Protein AF-A0A7H8PRH3-F1 (afdb_monomer_lite)

Secondary structure (DSSP, 8-state):
---------S--SS---------PPEEPPSEE-S-EEE-TT-EEE-SS-EEE-TT-EEEE-TT-EEE-SS-SEEEEEE-TT-EEEEE--SSS-BEEE-SS--S--EEEEEE-----TTS-----EEEES-B-SEEEEE---S-------------

Foldseek 3Di:
DDDDDDPPPPPPDDPVPPCPPPADAAEDDQEAQAEDEADELHEHEYDAAHEYDPLYEYEYAFQYEYEDAPDLEHEYEYEANYWYWYAYAQVGKYAYDYVDPDPQRKYKYWYDDDQDVVGHQPIDMDIDRIHRHTDIGDDCPDDPPPPPPPPDDDD

Sequence (155 aa):
MKINYIPLFVFLCCFSAVIFSQQKASVLPVIISENMILTKNTMYTFENNITIINNAILTIEEGV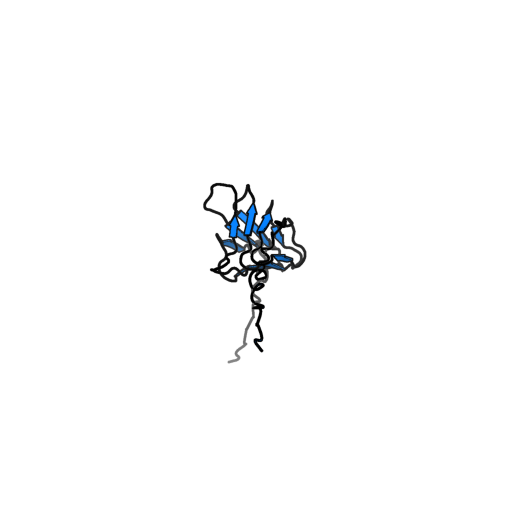TFKNPKKASITFFVEGGSKVVASGSYQNPISVITDKNTDRSTITVTSISGKDMNGSAPFSSYSYNKIENPTILINTNTAPERIASSVSGDF

Structure (mmCIF, N/CA/C/O backbone):
data_AF-A0A7H8PRH3-F1
#
_entry.id   AF-A0A7H8PRH3-F1
#
loop_
_atom_site.group_PDB
_atom_site.id
_atom_site.type_symbol
_atom_site.label_atom_id
_atom_site.label_alt_id
_atom_site.label_comp_id
_atom_site.label_asym_id
_atom_site.label_entity_id
_atom_site.label_seq_id
_atom_site.pdbx_PDB_ins_code
_atom_site.Cartn_x
_atom_site.Cartn_y
_atom_site.Cartn_z
_atom_site.occupancy
_atom_site.B_iso_or_equiv
_atom_site.auth_seq_id
_atom_site.auth_comp_id
_atom_site.auth_asym_id
_atom_site.auth_atom_id
_atom_site.pdbx_PDB_model_num
ATOM 1 N N . MET A 1 1 ? -45.156 -44.867 37.614 1.00 45.34 1 MET A N 1
ATOM 2 C CA . MET A 1 1 ? -43.699 -44.832 37.364 1.00 45.34 1 MET A CA 1
ATOM 3 C C . MET A 1 1 ? -43.404 -43.530 36.620 1.00 45.34 1 MET A C 1
ATOM 5 O O . MET A 1 1 ? -43.862 -43.384 35.496 1.00 45.34 1 MET A O 1
ATOM 9 N N . LYS A 1 2 ? -42.821 -42.522 37.289 1.00 42.38 2 LYS A N 1
ATOM 10 C CA . LYS A 1 2 ? -42.540 -41.193 36.707 1.00 42.38 2 LYS A CA 1
ATOM 11 C C . LYS A 1 2 ? -41.143 -41.211 36.086 1.00 42.38 2 LYS A C 1
ATOM 13 O O . LYS A 1 2 ? -40.181 -41.490 36.793 1.00 42.38 2 LYS A O 1
ATOM 18 N N . ILE A 1 3 ? -41.047 -40.926 34.791 1.00 57.47 3 ILE A N 1
ATOM 19 C CA . ILE A 1 3 ? -39.774 -40.725 34.092 1.00 57.47 3 ILE A CA 1
ATOM 20 C C . ILE A 1 3 ? -39.490 -39.220 34.140 1.00 57.47 3 ILE A C 1
ATOM 22 O O . ILE A 1 3 ? -40.244 -38.431 33.576 1.00 57.47 3 ILE A O 1
ATOM 26 N N . ASN A 1 4 ? -38.449 -38.824 34.873 1.00 57.44 4 ASN A N 1
ATOM 27 C CA . ASN A 1 4 ? -38.018 -37.433 34.991 1.00 57.44 4 ASN A CA 1
ATOM 28 C C . ASN A 1 4 ? -37.017 -37.129 33.872 1.00 57.44 4 ASN A C 1
ATOM 30 O O . ASN A 1 4 ? -35.892 -37.624 33.899 1.00 57.44 4 ASN A O 1
ATOM 34 N N . TYR A 1 5 ? -37.415 -36.308 32.903 1.00 61.03 5 TYR A N 1
ATOM 35 C CA . TYR A 1 5 ? -36.488 -35.734 31.932 1.00 61.03 5 TYR A CA 1
ATOM 36 C C . TYR A 1 5 ? -35.738 -34.575 32.596 1.00 61.03 5 TYR A C 1
ATOM 38 O O . TYR A 1 5 ? -36.310 -33.523 32.873 1.00 61.03 5 TYR A O 1
ATOM 46 N N . ILE A 1 6 ? -34.455 -34.790 32.883 1.00 59.75 6 ILE A N 1
ATOM 47 C CA . ILE A 1 6 ? -33.501 -33.729 33.220 1.00 59.75 6 ILE A CA 1
ATOM 48 C C . ILE A 1 6 ? -33.265 -32.937 31.925 1.00 59.75 6 ILE A C 1
ATOM 50 O O . ILE A 1 6 ? -32.899 -33.552 30.920 1.00 59.75 6 ILE A O 1
ATOM 54 N N . PRO A 1 7 ? -33.484 -31.611 31.883 1.00 51.94 7 PRO A N 1
ATOM 55 C CA . PRO A 1 7 ? -33.309 -30.861 30.653 1.00 51.94 7 PRO A CA 1
ATOM 56 C C . PRO A 1 7 ? -31.812 -30.744 30.358 1.00 51.94 7 PRO A C 1
ATOM 58 O O . PRO A 1 7 ? -31.082 -29.988 30.997 1.00 51.94 7 PRO A O 1
ATOM 61 N N . LEU A 1 8 ? -31.356 -31.492 29.355 1.00 47.12 8 LEU A N 1
ATOM 62 C CA . LEU A 1 8 ? -30.057 -31.337 28.705 1.00 47.12 8 LEU A CA 1
ATOM 63 C C . LEU A 1 8 ? -30.075 -30.058 27.843 1.00 47.12 8 LEU A C 1
ATOM 65 O O . LEU A 1 8 ? -30.004 -30.113 26.621 1.00 47.12 8 LEU A O 1
ATOM 69 N N . PHE A 1 9 ? -30.262 -28.897 28.472 1.00 50.25 9 PHE A N 1
ATOM 70 C CA . PHE A 1 9 ? -30.348 -27.600 27.788 1.00 50.25 9 PHE A CA 1
ATOM 71 C C . PHE A 1 9 ? -29.554 -26.523 28.542 1.00 50.25 9 PHE A C 1
ATOM 73 O O . PHE A 1 9 ? -30.014 -25.405 28.740 1.00 50.25 9 PHE A O 1
ATOM 80 N N . VAL A 1 10 ? -28.354 -26.881 29.016 1.00 56.38 10 VAL A N 1
ATOM 81 C CA . VAL A 1 10 ? -27.465 -25.987 29.790 1.00 56.38 10 VAL A CA 1
ATOM 82 C C . VAL A 1 10 ? -26.138 -25.708 29.063 1.00 56.38 10 VAL A C 1
ATOM 84 O O . VAL A 1 10 ? -25.196 -25.208 29.657 1.00 56.38 10 VAL A O 1
ATOM 87 N N . PHE A 1 11 ? -26.022 -25.957 27.755 1.00 51.28 11 PHE A N 1
ATOM 88 C CA . PHE A 1 11 ? -24.758 -25.675 27.053 1.00 51.28 11 PHE A CA 1
ATOM 89 C C . PHE A 1 11 ? -24.937 -25.104 25.639 1.00 51.28 11 PHE A C 1
ATOM 91 O O . PHE A 1 11 ? -24.358 -25.595 24.678 1.00 51.28 11 PHE A O 1
ATOM 98 N N . LEU A 1 12 ? -25.731 -24.035 25.505 1.00 50.28 12 LEU A N 1
ATOM 99 C CA . LEU A 1 12 ? -25.845 -23.244 24.265 1.00 50.28 12 LEU A CA 1
ATOM 100 C C . LEU A 1 12 ? -25.378 -21.787 24.459 1.00 50.28 12 LEU A C 1
ATOM 102 O O . LEU A 1 12 ? -25.970 -20.866 23.913 1.00 50.28 12 LEU A O 1
ATOM 106 N N . CYS A 1 13 ? -24.325 -21.550 25.249 1.00 49.16 13 CYS A N 1
ATOM 107 C CA . CYS A 1 13 ? -23.837 -20.184 25.494 1.00 49.16 13 CYS A CA 1
ATOM 108 C C . CYS A 1 13 ? -22.411 -19.860 25.032 1.00 49.16 13 CYS A C 1
ATOM 110 O O . CYS A 1 13 ? -22.030 -18.705 25.169 1.00 49.16 13 CYS A O 1
ATOM 112 N N . CYS A 1 14 ? -21.600 -20.774 24.485 1.00 46.34 14 CYS A N 1
ATOM 113 C CA . CYS A 1 14 ? -20.152 -20.487 24.458 1.00 46.34 14 CYS A CA 1
ATOM 114 C C . CYS A 1 14 ? -19.365 -20.755 23.171 1.00 46.34 14 CYS A C 1
ATOM 116 O O . CYS A 1 14 ? -18.145 -20.800 23.263 1.00 46.34 14 CYS A O 1
ATOM 118 N N . PHE A 1 15 ? -19.964 -20.880 21.981 1.00 49.50 15 PHE A N 1
ATOM 119 C CA . PHE A 1 15 ? -19.133 -21.061 20.774 1.00 49.50 15 PHE A CA 1
ATOM 120 C C . PHE A 1 15 ? -19.582 -20.329 19.505 1.00 49.50 15 PHE A C 1
ATOM 122 O O . PHE A 1 15 ? -19.276 -20.764 18.403 1.00 49.50 15 PHE A O 1
ATOM 129 N N . SER A 1 16 ? -20.167 -19.134 19.620 1.00 51.97 16 SER A N 1
ATOM 130 C CA . SER A 1 16 ? -19.805 -18.095 18.645 1.00 51.97 16 SER A CA 1
ATOM 131 C C . SER A 1 16 ? -18.550 -17.404 19.170 1.00 51.97 16 SER A C 1
ATOM 133 O O . SER A 1 16 ? -18.585 -16.245 19.584 1.00 51.97 16 SER A O 1
ATOM 135 N N . ALA A 1 17 ? -17.442 -18.147 19.238 1.00 53.69 17 ALA A N 1
ATOM 136 C CA . ALA A 1 17 ? -16.137 -17.531 19.376 1.00 53.69 17 ALA A CA 1
ATOM 137 C C . ALA A 1 17 ? -15.941 -16.693 18.110 1.00 53.69 17 ALA A C 1
ATOM 139 O O . ALA A 1 17 ? -15.491 -17.183 17.077 1.00 53.69 17 ALA A O 1
ATOM 140 N N . VAL A 1 18 ? -16.355 -15.429 18.177 1.00 56.62 18 VAL A N 1
ATOM 141 C CA . VAL A 1 18 ? -15.855 -14.389 17.295 1.00 56.62 18 VAL A CA 1
ATOM 142 C C . VAL A 1 18 ? -14.372 -14.332 17.620 1.00 56.62 18 VAL A C 1
ATOM 144 O O . VAL A 1 18 ? -13.953 -13.693 18.583 1.00 56.62 18 VAL A O 1
ATOM 147 N N . ILE A 1 19 ? -13.581 -15.109 16.881 1.00 59.41 19 ILE A N 1
ATOM 148 C CA . ILE A 1 19 ? -12.130 -15.018 16.906 1.00 59.41 19 ILE A CA 1
ATOM 149 C C . ILE A 1 19 ? -11.830 -13.665 16.273 1.00 59.41 19 ILE A C 1
ATOM 151 O O . ILE A 1 19 ? -11.679 -13.537 15.061 1.00 59.41 19 ILE A O 1
ATOM 155 N N . PHE A 1 20 ? -11.827 -12.622 17.097 1.00 57.28 20 PHE A N 1
ATOM 156 C CA . PHE A 1 20 ? -11.259 -11.348 16.715 1.00 57.28 20 PHE A CA 1
ATOM 157 C C . PHE A 1 20 ? -9.752 -11.584 16.653 1.00 57.28 20 PHE A C 1
ATOM 159 O O . PHE A 1 20 ? -9.074 -11.655 17.681 1.00 57.28 20 PHE A O 1
ATOM 166 N N . SER A 1 21 ? -9.230 -11.837 15.453 1.00 53.50 21 SER A N 1
ATOM 167 C CA . SER A 1 21 ? -7.792 -11.942 15.246 1.00 53.50 21 SER A CA 1
ATOM 168 C C . SER A 1 21 ? -7.166 -10.606 15.635 1.00 53.50 21 SER A C 1
ATOM 170 O O . SER A 1 21 ? -7.327 -9.614 14.930 1.00 53.50 21 SER A O 1
ATOM 172 N N . GLN A 1 22 ? -6.460 -10.574 16.768 1.00 49.34 22 GLN A N 1
ATOM 173 C CA . GLN A 1 22 ? -5.568 -9.473 17.122 1.00 49.34 22 GLN A CA 1
ATOM 174 C C . GLN A 1 22 ? -4.492 -9.394 16.045 1.00 49.34 22 GLN A C 1
ATOM 176 O O . GLN A 1 22 ? -3.536 -10.172 16.018 1.00 49.34 22 GLN A O 1
ATOM 181 N N . GLN A 1 23 ? -4.699 -8.495 15.098 1.00 52.97 23 GLN A N 1
ATOM 182 C CA . GLN A 1 23 ? -3.850 -8.387 13.939 1.00 52.97 23 GLN A CA 1
ATOM 183 C C . GLN A 1 23 ? -2.592 -7.613 14.309 1.00 52.97 23 GLN A C 1
ATOM 185 O O . GLN A 1 23 ? -2.605 -6.404 14.538 1.00 52.97 23 GLN A O 1
ATOM 190 N N . LYS A 1 24 ? -1.483 -8.343 14.397 1.00 47.59 24 LYS A N 1
ATOM 191 C CA . LYS A 1 24 ? -0.151 -7.764 14.518 1.00 47.59 24 LYS A CA 1
ATOM 192 C C . LYS A 1 24 ? 0.091 -6.879 13.292 1.00 47.59 24 LYS A C 1
ATOM 194 O O . LYS A 1 24 ? 0.094 -7.385 12.174 1.00 47.59 24 LYS A O 1
ATOM 199 N N . ALA A 1 25 ? 0.285 -5.579 13.508 1.00 62.25 25 ALA A N 1
ATOM 200 C CA . ALA A 1 25 ? 0.596 -4.644 12.434 1.00 62.25 25 ALA A CA 1
ATOM 201 C C . ALA A 1 25 ? 1.877 -5.099 11.716 1.00 62.25 25 ALA A C 1
ATOM 203 O O . ALA A 1 25 ? 2.943 -5.193 12.331 1.00 62.25 25 ALA A O 1
ATOM 204 N N . SER A 1 26 ? 1.753 -5.432 10.432 1.00 88.12 26 SER A N 1
ATOM 205 C CA . SER A 1 26 ? 2.879 -5.867 9.604 1.00 88.12 26 SER A CA 1
ATOM 206 C C . SER A 1 26 ? 3.565 -4.643 9.001 1.00 88.12 26 SER A C 1
ATOM 208 O O . SER A 1 26 ? 2.894 -3.746 8.488 1.00 88.12 26 SER A O 1
ATOM 210 N N . VAL A 1 27 ? 4.892 -4.571 9.095 1.00 93.38 27 VAL A N 1
ATOM 211 C CA . VAL A 1 27 ? 5.671 -3.460 8.530 1.00 93.38 27 VAL A CA 1
ATOM 212 C C . VAL A 1 27 ? 5.904 -3.722 7.045 1.00 93.38 27 VAL A C 1
ATOM 214 O O . VAL A 1 27 ? 6.381 -4.794 6.674 1.00 93.38 27 VAL A O 1
ATOM 217 N N . LEU A 1 28 ? 5.564 -2.753 6.195 1.00 95.25 28 LEU A N 1
ATOM 218 C CA . LEU A 1 28 ? 5.766 -2.848 4.752 1.00 95.25 28 LEU A CA 1
ATOM 219 C C . LEU A 1 28 ? 7.234 -2.625 4.383 1.00 95.25 28 LEU A C 1
ATOM 221 O O . LEU A 1 28 ? 7.864 -1.704 4.913 1.00 95.25 28 LEU A O 1
ATOM 225 N N . PRO A 1 29 ? 7.774 -3.419 3.443 1.00 94.19 29 PRO A N 1
ATOM 226 C CA . PRO A 1 29 ? 9.106 -3.185 2.916 1.00 94.19 29 PRO A CA 1
ATOM 227 C C . PRO A 1 29 ? 9.129 -1.921 2.048 1.00 94.19 29 PRO A C 1
ATOM 229 O O . PRO A 1 29 ? 8.132 -1.535 1.439 1.00 94.19 29 PRO A O 1
ATOM 232 N N . VAL A 1 30 ? 10.305 -1.301 1.947 1.00 95.38 30 VAL A N 1
ATOM 233 C CA . VAL A 1 30 ? 10.532 -0.144 1.062 1.00 95.38 30 VAL A CA 1
ATOM 234 C C . VAL A 1 30 ? 10.506 -0.555 -0.415 1.00 95.38 30 VAL A C 1
ATOM 236 O O . VAL A 1 30 ? 10.117 0.237 -1.269 1.00 95.38 30 VAL A O 1
ATOM 239 N N . ILE A 1 31 ? 10.901 -1.794 -0.724 1.00 94.88 31 ILE A N 1
ATOM 240 C CA . ILE A 1 31 ? 10.949 -2.340 -2.084 1.00 94.88 31 ILE A CA 1
ATOM 241 C C . ILE A 1 31 ? 10.149 -3.642 -2.130 1.00 94.88 31 ILE A C 1
ATOM 243 O O . ILE A 1 31 ? 10.344 -4.520 -1.291 1.00 94.88 31 ILE A O 1
ATOM 247 N N . ILE A 1 32 ? 9.282 -3.767 -3.132 1.00 95.81 32 ILE A N 1
ATOM 248 C CA . ILE A 1 32 ? 8.527 -4.978 -3.458 1.00 95.81 32 ILE A CA 1
ATOM 249 C C . ILE A 1 32 ? 9.008 -5.453 -4.831 1.00 95.81 32 ILE A C 1
ATOM 251 O O . ILE A 1 32 ? 8.690 -4.848 -5.854 1.00 95.81 32 ILE A O 1
ATOM 255 N N . SER A 1 33 ? 9.819 -6.510 -4.841 1.00 94.75 33 SER A N 1
ATOM 256 C CA . SER A 1 33 ? 10.398 -7.105 -6.055 1.0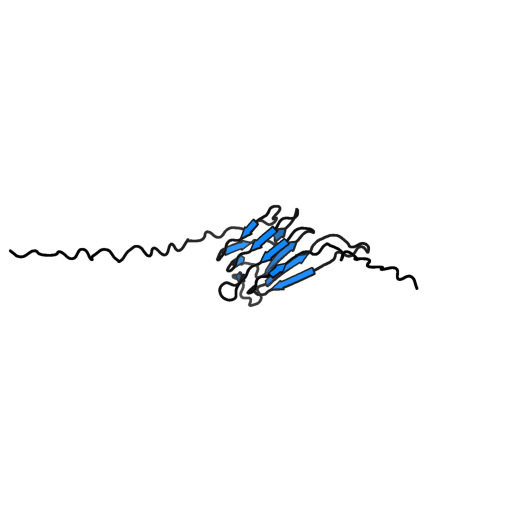0 94.75 33 SER A CA 1
ATOM 257 C C . SER A 1 33 ? 9.704 -8.390 -6.503 1.00 94.75 33 SER A C 1
ATOM 259 O O . SER A 1 33 ? 10.064 -8.949 -7.533 1.00 94.75 33 SER A O 1
ATOM 261 N N . GLU A 1 34 ? 8.736 -8.866 -5.724 1.00 95.94 34 GLU A N 1
ATOM 262 C CA . GLU A 1 34 ? 7.950 -10.070 -5.983 1.00 95.94 34 GLU A CA 1
ATOM 263 C C . GLU A 1 34 ? 6.476 -9.793 -5.686 1.00 95.94 34 GLU A C 1
ATOM 265 O O . GLU A 1 34 ? 6.140 -8.837 -4.982 1.00 95.94 34 GLU A O 1
ATOM 270 N N . ASN A 1 35 ? 5.587 -10.626 -6.226 1.00 96.38 35 ASN A N 1
ATOM 271 C CA . ASN A 1 35 ? 4.152 -10.477 -6.008 1.00 96.38 35 ASN A CA 1
ATOM 272 C C . ASN A 1 35 ? 3.823 -10.508 -4.512 1.00 96.38 35 ASN A C 1
ATOM 274 O O . ASN A 1 35 ? 4.234 -11.414 -3.788 1.00 96.38 35 ASN A O 1
ATOM 278 N N . MET A 1 36 ? 3.037 -9.532 -4.066 1.00 96.19 36 MET A N 1
ATOM 279 C CA . MET A 1 36 ? 2.667 -9.379 -2.665 1.00 96.19 36 MET A CA 1
ATOM 280 C C . MET A 1 36 ? 1.178 -9.076 -2.552 1.00 96.19 36 MET A C 1
ATOM 282 O O . MET A 1 36 ? 0.631 -8.284 -3.320 1.00 96.19 36 MET A O 1
ATOM 286 N N . ILE A 1 37 ? 0.530 -9.694 -1.567 1.00 96.38 37 ILE A N 1
ATOM 287 C CA . ILE A 1 37 ? -0.878 -9.462 -1.247 1.00 96.38 37 ILE A CA 1
ATOM 288 C C . ILE A 1 37 ? -0.953 -8.815 0.135 1.00 96.38 37 ILE A C 1
ATOM 290 O O . ILE A 1 37 ? -0.440 -9.361 1.114 1.00 96.38 37 ILE A O 1
ATOM 294 N N . LEU A 1 38 ? -1.593 -7.649 0.204 1.00 95.62 38 LEU A N 1
ATOM 295 C CA . LEU A 1 38 ? -2.003 -7.018 1.450 1.00 95.62 38 LEU A CA 1
ATOM 296 C C . LEU A 1 38 ? -3.416 -7.488 1.765 1.00 95.62 38 LEU A C 1
ATOM 298 O O . LEU A 1 38 ? -4.351 -7.194 1.022 1.00 95.62 38 LEU A O 1
ATOM 302 N N . THR A 1 39 ? -3.539 -8.257 2.840 1.00 95.00 39 THR A N 1
ATOM 303 C CA . THR A 1 39 ? -4.757 -8.992 3.170 1.00 95.00 39 THR A CA 1
ATOM 304 C C . THR A 1 39 ? -5.865 -8.069 3.649 1.00 95.00 39 THR A C 1
ATOM 306 O O . THR A 1 39 ? -5.613 -7.036 4.272 1.00 95.00 39 THR A O 1
ATOM 309 N N . LYS A 1 40 ? -7.113 -8.456 3.401 1.00 93.62 40 LYS A N 1
ATOM 310 C CA . LYS A 1 40 ? -8.290 -7.663 3.747 1.00 93.62 40 LYS A CA 1
ATOM 311 C C . LYS A 1 40 ? -8.322 -7.266 5.219 1.00 93.62 40 LYS A C 1
ATOM 313 O O . LYS A 1 40 ? -7.841 -8.009 6.081 1.00 93.62 40 LYS A O 1
ATOM 318 N N . ASN A 1 41 ? -8.918 -6.110 5.505 1.00 93.38 41 ASN A N 1
ATOM 319 C CA . ASN A 1 41 ? -9.085 -5.575 6.861 1.00 93.38 41 ASN A CA 1
ATOM 320 C C . ASN A 1 41 ? -7.778 -5.605 7.669 1.00 93.38 41 ASN A C 1
ATOM 322 O O . ASN A 1 41 ? -7.787 -5.935 8.856 1.00 93.38 41 ASN A O 1
ATOM 326 N N . THR A 1 42 ? -6.645 -5.355 6.995 1.00 94.12 42 THR A N 1
ATOM 327 C CA . THR A 1 42 ? -5.320 -5.442 7.603 1.00 94.12 42 THR A CA 1
ATOM 328 C C . THR A 1 42 ? -4.645 -4.101 7.784 1.00 94.12 42 THR A C 1
ATOM 330 O O . THR A 1 42 ? -4.510 -3.335 6.831 1.00 94.12 42 THR A O 1
ATOM 333 N N . MET A 1 43 ? -4.191 -3.824 9.009 1.00 95.12 43 MET A N 1
ATOM 334 C CA . MET A 1 43 ? -3.354 -2.665 9.290 1.00 95.12 43 MET A CA 1
ATOM 335 C C . MET A 1 43 ? -1.885 -2.967 8.988 1.00 95.12 43 MET A C 1
ATOM 337 O O . MET A 1 43 ? -1.271 -3.849 9.593 1.00 95.12 43 MET A O 1
ATOM 341 N N . TYR A 1 44 ? -1.313 -2.176 8.087 1.00 95.69 44 TYR A N 1
ATOM 342 C CA . TYR A 1 44 ? 0.091 -2.223 7.712 1.00 95.69 44 TYR A CA 1
ATOM 343 C C . TYR A 1 44 ? 0.788 -0.924 8.096 1.00 95.69 44 TYR A C 1
ATOM 345 O O . TYR A 1 44 ? 0.311 0.164 7.776 1.00 95.69 44 TYR A O 1
ATOM 353 N N . THR A 1 45 ? 1.939 -1.023 8.752 1.00 95.50 45 THR A N 1
ATOM 354 C CA . THR A 1 45 ? 2.759 0.147 9.079 1.00 95.50 45 THR A CA 1
ATOM 355 C C . THR A 1 45 ? 3.751 0.399 7.952 1.00 95.50 45 THR A C 1
ATOM 357 O O . THR A 1 45 ? 4.352 -0.541 7.443 1.00 95.50 45 THR A O 1
ATOM 360 N N . PHE A 1 46 ? 3.967 1.654 7.574 1.00 94.88 46 PHE A N 1
ATOM 361 C CA . PHE A 1 46 ? 4.998 2.024 6.601 1.00 94.88 46 PHE A CA 1
ATOM 362 C C . PHE A 1 46 ? 5.854 3.159 7.150 1.00 94.88 46 PHE A C 1
ATOM 364 O O . PHE A 1 46 ? 5.338 4.044 7.828 1.00 94.88 46 PHE A O 1
ATOM 371 N N . GLU A 1 47 ? 7.147 3.168 6.837 1.00 92.62 47 GLU A N 1
ATOM 372 C CA . GLU A 1 47 ? 8.062 4.257 7.219 1.00 92.62 47 GLU A CA 1
ATOM 373 C C . GLU A 1 47 ? 8.372 5.187 6.040 1.00 92.62 47 GLU A C 1
ATOM 375 O O . GLU A 1 47 ? 8.467 6.406 6.204 1.00 92.62 47 GLU A O 1
ATOM 380 N N . ASN A 1 48 ? 8.444 4.624 4.832 1.00 92.00 48 ASN A N 1
ATOM 381 C CA . ASN A 1 48 ? 8.818 5.314 3.602 1.00 92.00 48 ASN A CA 1
ATOM 382 C C . ASN A 1 48 ? 7.781 5.090 2.495 1.00 92.00 48 ASN A C 1
ATOM 384 O O . ASN A 1 48 ? 6.821 4.338 2.645 1.00 92.00 48 ASN A O 1
ATOM 388 N N . ASN A 1 49 ? 7.983 5.775 1.370 1.00 92.88 49 ASN A N 1
ATOM 389 C CA . ASN A 1 49 ? 7.317 5.403 0.126 1.00 92.88 49 ASN A CA 1
ATOM 390 C C . ASN A 1 49 ? 7.791 4.019 -0.324 1.00 92.88 49 ASN A C 1
ATOM 392 O O . ASN A 1 49 ? 8.909 3.617 -0.000 1.00 92.88 49 ASN A O 1
ATOM 396 N N . ILE A 1 50 ? 6.938 3.324 -1.067 1.00 94.75 50 ILE A N 1
ATOM 397 C CA . ILE A 1 50 ? 7.164 1.942 -1.483 1.00 94.75 50 ILE A CA 1
ATOM 398 C C . ILE A 1 50 ? 7.429 1.927 -2.982 1.00 94.75 50 ILE A C 1
ATOM 400 O O . ILE A 1 50 ? 6.686 2.543 -3.743 1.00 94.75 50 ILE A O 1
ATOM 404 N N . THR A 1 51 ?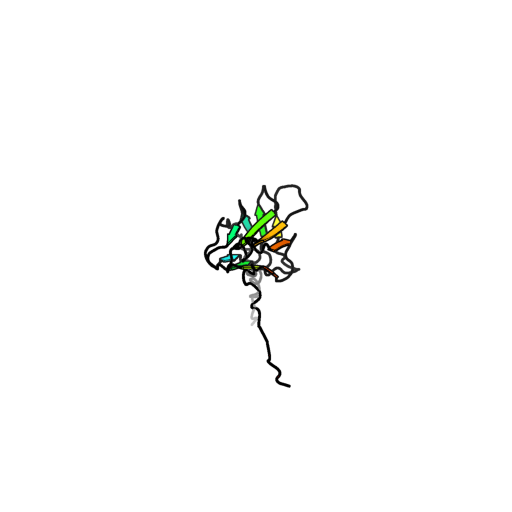 8.462 1.212 -3.407 1.00 92.94 51 THR A N 1
ATOM 405 C CA . THR A 1 51 ? 8.799 1.040 -4.823 1.00 92.94 51 THR A CA 1
ATOM 406 C C . THR A 1 51 ? 8.518 -0.395 -5.252 1.00 92.94 51 THR A C 1
ATOM 408 O O . THR A 1 51 ? 8.934 -1.336 -4.581 1.00 92.94 51 THR A O 1
ATOM 411 N N . ILE A 1 52 ? 7.822 -0.568 -6.373 1.00 92.69 52 ILE A N 1
ATOM 412 C CA . ILE A 1 52 ? 7.413 -1.868 -6.912 1.00 92.69 52 ILE A CA 1
ATOM 413 C C . ILE A 1 52 ? 8.139 -2.087 -8.237 1.00 92.69 52 ILE A C 1
ATOM 415 O O . ILE A 1 52 ? 7.949 -1.323 -9.189 1.00 92.69 52 ILE A O 1
ATOM 419 N N . ILE A 1 53 ? 8.967 -3.126 -8.291 1.00 90.50 53 ILE A N 1
ATOM 420 C CA . ILE A 1 53 ? 9.940 -3.376 -9.367 1.00 90.50 53 ILE A CA 1
ATOM 421 C C . ILE A 1 53 ? 9.816 -4.798 -9.919 1.00 90.50 53 ILE A C 1
ATOM 423 O O . ILE A 1 53 ? 9.055 -5.604 -9.387 1.00 90.50 53 ILE A O 1
ATOM 427 N N . ASN A 1 54 ? 10.590 -5.118 -10.957 1.00 89.44 54 ASN A N 1
ATOM 428 C CA . ASN A 1 54 ? 10.748 -6.484 -11.480 1.00 89.44 54 ASN A CA 1
ATOM 429 C C . ASN A 1 54 ? 9.434 -7.144 -11.943 1.00 89.44 54 ASN A C 1
ATOM 431 O O . ASN A 1 54 ? 9.251 -8.351 -11.793 1.00 89.44 54 ASN A O 1
ATOM 435 N N . ASN A 1 55 ? 8.517 -6.365 -12.523 1.00 89.19 55 ASN A N 1
ATOM 436 C CA . ASN A 1 55 ? 7.183 -6.826 -12.930 1.00 89.19 55 ASN A CA 1
ATOM 437 C C . ASN A 1 55 ? 6.322 -7.363 -11.769 1.00 89.19 55 ASN A C 1
ATOM 439 O O . ASN A 1 55 ? 5.376 -8.120 -12.000 1.00 89.19 55 ASN A O 1
ATOM 443 N N . ALA A 1 56 ? 6.634 -6.985 -10.527 1.00 92.38 56 ALA A N 1
ATOM 444 C CA . ALA A 1 56 ? 5.864 -7.401 -9.367 1.00 92.38 56 ALA A CA 1
ATOM 445 C C . ALA A 1 56 ? 4.455 -6.793 -9.372 1.00 92.38 56 ALA A C 1
ATOM 447 O O . ALA A 1 56 ? 4.221 -5.653 -9.797 1.00 92.38 56 ALA A O 1
ATOM 448 N N . ILE A 1 57 ? 3.510 -7.565 -8.842 1.00 92.50 57 ILE A N 1
ATOM 449 C CA . ILE A 1 57 ? 2.124 -7.157 -8.640 1.00 92.50 57 ILE A CA 1
ATOM 450 C C . ILE A 1 57 ? 1.876 -7.008 -7.141 1.00 92.50 57 ILE A C 1
ATOM 452 O O . ILE A 1 57 ? 1.896 -7.988 -6.393 1.00 92.50 57 ILE A O 1
ATOM 456 N N . LEU A 1 58 ? 1.591 -5.778 -6.715 1.00 95.50 58 LEU A N 1
ATOM 457 C CA . LEU A 1 58 ? 1.054 -5.502 -5.388 1.00 95.50 58 LEU A CA 1
ATOM 458 C C . LEU A 1 58 ? -0.472 -5.540 -5.455 1.00 95.50 58 LEU A C 1
ATOM 460 O O . LEU A 1 58 ? -1.094 -4.672 -6.069 1.00 95.50 58 LEU A O 1
ATOM 464 N N . THR A 1 59 ? -1.077 -6.523 -4.798 1.00 95.00 59 THR A N 1
ATOM 465 C CA . THR A 1 59 ? -2.532 -6.595 -4.625 1.00 95.00 59 THR A CA 1
ATOM 466 C C . THR A 1 59 ? -2.899 -6.081 -3.241 1.00 95.00 59 THR A C 1
ATOM 468 O O . THR A 1 59 ? -2.343 -6.536 -2.246 1.00 95.00 59 THR A O 1
ATOM 471 N N . ILE A 1 60 ? -3.826 -5.133 -3.170 1.00 95.25 60 ILE A N 1
ATOM 472 C CA . ILE A 1 60 ? -4.326 -4.542 -1.930 1.00 95.25 60 ILE A CA 1
ATOM 473 C C . ILE A 1 60 ? -5.806 -4.890 -1.829 1.00 95.25 60 ILE A C 1
ATOM 475 O O . ILE A 1 60 ? -6.618 -4.388 -2.610 1.00 95.25 60 ILE A O 1
ATOM 479 N N . GLU A 1 61 ? -6.150 -5.777 -0.903 1.00 94.25 61 GLU A N 1
ATOM 480 C CA . GLU A 1 61 ? -7.539 -6.159 -0.659 1.00 94.25 61 GLU A CA 1
ATOM 481 C C . GLU A 1 61 ? -8.308 -5.054 0.091 1.00 94.25 61 GLU A C 1
ATOM 483 O O . GLU A 1 61 ? -7.731 -4.100 0.621 1.00 94.25 61 GLU A O 1
ATOM 488 N N . GLU A 1 62 ? -9.636 -5.170 0.125 1.00 93.81 62 GLU A N 1
ATOM 489 C CA . GLU A 1 62 ? -10.511 -4.198 0.786 1.00 93.81 62 GLU A CA 1
ATOM 490 C C . GLU A 1 62 ? -10.198 -4.035 2.285 1.00 93.81 62 GLU A C 1
ATOM 492 O O . GLU A 1 62 ? -9.738 -4.958 2.961 1.00 93.81 62 GLU A O 1
ATOM 497 N N . GLY A 1 63 ? -10.451 -2.847 2.833 1.00 92.88 63 GLY A N 1
ATOM 498 C CA . GLY A 1 63 ? -10.267 -2.558 4.259 1.00 92.88 63 GLY A CA 1
ATOM 499 C C . GLY A 1 63 ? -8.815 -2.506 4.742 1.00 92.88 63 GLY A C 1
ATOM 500 O O . GLY A 1 63 ? -8.572 -2.347 5.941 1.00 92.88 63 GLY A O 1
ATOM 501 N N . VAL A 1 64 ? -7.828 -2.629 3.847 1.00 95.56 64 VAL A N 1
ATOM 502 C CA . VAL A 1 64 ? -6.424 -2.390 4.198 1.00 95.56 64 VAL A CA 1
ATOM 503 C C . VAL A 1 64 ? -6.241 -0.959 4.709 1.00 95.56 64 VAL A C 1
ATOM 505 O O . VAL A 1 64 ? -6.691 0.011 4.099 1.00 95.56 64 VAL A O 1
ATOM 508 N N . THR A 1 65 ? -5.538 -0.826 5.831 1.00 95.25 65 THR A N 1
ATOM 509 C CA . THR A 1 65 ? -5.244 0.462 6.463 1.00 95.25 65 THR A CA 1
ATOM 510 C C . THR A 1 65 ? -3.741 0.669 6.568 1.00 95.25 65 THR A C 1
ATOM 512 O O . THR A 1 65 ? -3.043 -0.100 7.226 1.00 95.25 65 THR A O 1
ATOM 515 N N . PHE A 1 66 ? -3.232 1.739 5.969 1.00 95.56 66 PHE A N 1
ATOM 516 C CA . PHE A 1 66 ? -1.829 2.121 6.078 1.00 95.56 66 PHE A CA 1
ATOM 517 C C . PHE A 1 66 ? -1.629 3.063 7.263 1.00 95.56 66 PHE A C 1
ATOM 519 O O . PHE A 1 66 ? -2.216 4.141 7.305 1.00 95.56 66 PHE A O 1
ATOM 526 N N . LYS A 1 67 ? -0.784 2.690 8.221 1.00 94.56 67 LYS A N 1
ATOM 527 C CA . LYS A 1 67 ? -0.494 3.503 9.404 1.00 94.56 67 LYS A CA 1
ATOM 528 C C . LYS A 1 67 ? 0.914 4.085 9.351 1.00 94.56 67 LYS A C 1
ATOM 530 O O . LYS A 1 67 ? 1.889 3.356 9.179 1.00 94.56 67 LYS A O 1
ATOM 535 N N . ASN A 1 68 ? 1.029 5.390 9.589 1.00 93.56 68 ASN A N 1
ATOM 536 C CA . ASN A 1 68 ? 2.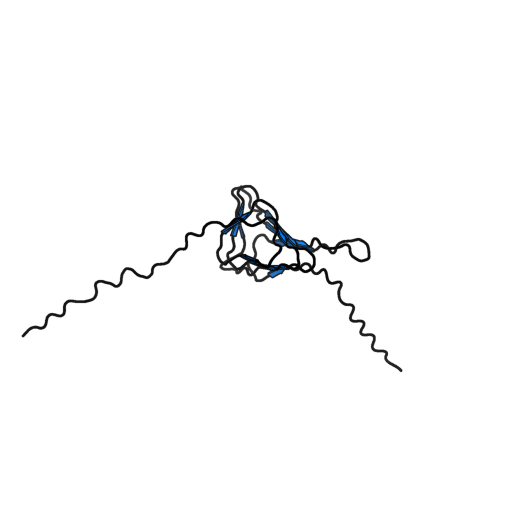309 6.030 9.889 1.00 93.56 68 ASN A CA 1
ATOM 537 C C . ASN A 1 68 ? 2.107 7.207 10.867 1.00 93.56 68 ASN A C 1
ATOM 539 O O . ASN A 1 68 ? 1.363 8.141 10.562 1.00 93.56 68 ASN A O 1
ATOM 543 N N . PRO A 1 69 ? 2.794 7.228 12.025 1.00 90.50 69 PRO A N 1
ATOM 544 C CA . PRO A 1 69 ? 2.591 8.261 13.046 1.00 90.50 69 PRO A CA 1
ATOM 545 C C . PRO A 1 69 ? 3.001 9.670 12.584 1.00 90.50 69 PRO A C 1
ATOM 547 O O . PRO A 1 69 ? 2.506 10.668 13.097 1.00 90.50 69 PRO A O 1
ATOM 550 N N . LYS A 1 70 ? 3.908 9.778 11.606 1.00 90.38 70 LYS A N 1
ATOM 551 C CA . LYS A 1 70 ? 4.518 11.043 11.161 1.00 90.38 70 LYS A CA 1
ATOM 552 C C . LYS A 1 70 ? 4.034 11.506 9.785 1.00 90.38 70 LYS A C 1
ATOM 554 O O . LYS A 1 70 ? 4.238 12.677 9.435 1.00 90.38 70 LYS A O 1
ATOM 559 N N . LYS A 1 71 ? 3.437 10.609 8.995 1.00 89.62 71 LYS A N 1
ATOM 560 C CA . LYS A 1 71 ? 3.102 10.836 7.587 1.00 89.62 71 LYS A CA 1
ATOM 561 C C . LYS A 1 71 ? 1.658 10.439 7.284 1.00 89.62 71 LYS A C 1
ATOM 563 O O . LYS A 1 71 ? 1.275 9.295 7.472 1.00 89.62 71 LYS A O 1
ATOM 568 N N . ALA A 1 72 ? 0.897 11.385 6.743 1.00 90.75 72 ALA A N 1
ATOM 569 C CA . ALA A 1 72 ? -0.481 11.172 6.296 1.00 90.75 72 ALA A CA 1
ATOM 570 C C . ALA A 1 72 ? -0.575 10.591 4.877 1.00 90.75 72 ALA A C 1
ATOM 572 O O . ALA A 1 72 ? -1.655 10.253 4.410 1.00 90.75 72 ALA A O 1
ATOM 573 N N . SER A 1 73 ? 0.550 10.491 4.170 1.00 91.38 73 SER A N 1
ATOM 574 C CA . SER A 1 73 ? 0.568 10.145 2.753 1.00 91.38 73 SER A CA 1
ATOM 575 C C . SER A 1 73 ? 1.504 8.984 2.464 1.00 91.38 73 SER A C 1
ATOM 577 O O . SER A 1 73 ? 2.670 9.007 2.868 1.00 91.38 73 SER A O 1
ATOM 579 N N . ILE A 1 74 ? 1.027 8.005 1.708 1.00 93.62 74 ILE A N 1
ATOM 580 C CA . ILE A 1 74 ? 1.843 6.919 1.164 1.00 93.62 74 ILE A CA 1
ATOM 581 C C . ILE A 1 74 ? 1.918 7.066 -0.353 1.00 93.62 74 ILE A C 1
ATOM 583 O O . ILE A 1 74 ? 0.911 7.325 -1.008 1.00 93.62 74 ILE A O 1
ATOM 587 N N . THR A 1 75 ? 3.117 6.921 -0.913 1.00 93.19 75 THR A N 1
ATOM 588 C CA . THR A 1 75 ? 3.317 6.888 -2.363 1.00 93.19 75 THR A CA 1
ATOM 589 C C . THR A 1 75 ? 3.856 5.526 -2.769 1.00 93.19 75 THR A C 1
ATOM 591 O O . THR A 1 75 ? 4.841 5.062 -2.193 1.00 93.19 75 THR A O 1
ATOM 594 N N . PHE A 1 76 ? 3.225 4.922 -3.771 1.00 92.75 76 PHE A N 1
ATOM 595 C CA . PHE A 1 76 ? 3.702 3.740 -4.472 1.00 92.75 76 PHE A CA 1
ATOM 596 C C . PHE A 1 76 ? 4.343 4.171 -5.789 1.00 92.75 76 PHE A C 1
ATOM 598 O O . PHE A 1 76 ? 3.663 4.692 -6.673 1.00 92.75 76 PHE A O 1
ATOM 605 N N . PHE A 1 77 ? 5.645 3.961 -5.918 1.00 91.38 77 PHE A N 1
ATOM 606 C CA . PHE A 1 77 ? 6.375 4.153 -7.161 1.00 91.38 77 PHE A CA 1
ATOM 607 C C . PHE A 1 77 ? 6.378 2.849 -7.954 1.00 91.38 77 PHE A C 1
ATOM 609 O O . PHE A 1 77 ? 6.827 1.821 -7.452 1.00 91.38 77 PHE A O 1
ATOM 616 N N . VAL A 1 78 ? 5.866 2.878 -9.180 1.00 89.00 78 VAL A N 1
ATOM 617 C CA . VAL A 1 78 ? 5.632 1.676 -9.990 1.00 89.00 78 VAL A CA 1
ATOM 618 C C . VAL A 1 78 ? 6.554 1.685 -11.204 1.00 89.00 78 VAL A C 1
ATOM 620 O O . VAL A 1 78 ? 6.418 2.537 -12.088 1.00 89.00 78 VAL A O 1
ATOM 623 N N . GLU A 1 79 ? 7.506 0.754 -11.253 1.00 86.75 79 GLU A N 1
ATOM 624 C CA . GLU A 1 79 ? 8.368 0.534 -12.420 1.00 86.75 79 GLU A CA 1
ATOM 625 C C . GLU A 1 79 ? 7.562 0.018 -13.625 1.00 86.75 79 GLU A C 1
ATOM 627 O O . GLU A 1 79 ? 6.438 -0.466 -13.491 1.00 86.75 79 GLU A O 1
ATOM 632 N N . GLY A 1 80 ? 8.119 0.154 -14.829 1.00 82.56 80 GLY A N 1
ATOM 633 C CA . GLY A 1 80 ? 7.507 -0.370 -16.045 1.00 82.56 80 GLY A CA 1
ATOM 634 C C . GLY A 1 80 ? 7.331 -1.884 -15.938 1.00 82.56 80 GLY A C 1
ATOM 635 O O . GLY A 1 80 ? 8.271 -2.590 -15.597 1.00 82.56 80 GLY A O 1
ATOM 636 N N . GLY A 1 81 ? 6.117 -2.366 -16.211 1.00 81.19 81 GLY A N 1
ATOM 637 C CA . GLY A 1 81 ? 5.753 -3.782 -16.087 1.00 81.19 81 GLY A CA 1
ATOM 638 C C . GLY A 1 81 ? 5.213 -4.187 -14.709 1.00 81.19 81 GLY A C 1
ATOM 639 O O . GLY A 1 81 ? 4.443 -5.143 -14.622 1.00 81.19 81 GLY A O 1
ATOM 640 N N . SER A 1 82 ? 5.510 -3.420 -13.656 1.00 88.06 82 SER A N 1
ATOM 641 C CA . SER A 1 82 ? 4.924 -3.591 -12.319 1.00 88.06 82 SER A CA 1
ATOM 642 C C . SER A 1 82 ? 3.519 -2.987 -12.221 1.00 88.06 82 SER A C 1
ATOM 644 O O . SER A 1 82 ? 3.140 -2.120 -13.019 1.00 88.06 82 SER A O 1
ATOM 646 N N . LYS A 1 83 ? 2.713 -3.436 -11.244 1.00 87.81 83 LYS A N 1
ATOM 647 C CA . LYS A 1 83 ? 1.306 -3.003 -11.093 1.00 87.81 83 LYS A CA 1
ATOM 648 C C . LYS A 1 83 ? 0.851 -2.931 -9.635 1.00 87.81 83 LYS A C 1
ATOM 650 O O . LYS A 1 83 ? 1.280 -3.734 -8.807 1.00 87.81 83 LYS A O 1
ATOM 655 N N . VAL A 1 84 ? -0.086 -2.021 -9.355 1.00 91.69 84 VAL A N 1
ATOM 656 C CA . VAL A 1 84 ? -0.866 -1.990 -8.108 1.00 91.69 84 VAL A CA 1
ATOM 657 C C . VAL A 1 84 ? -2.327 -2.290 -8.433 1.00 91.69 84 VAL A C 1
ATOM 659 O O . VAL A 1 84 ? -2.950 -1.602 -9.241 1.00 91.69 84 VAL A O 1
ATOM 662 N N . VAL A 1 85 ? -2.894 -3.306 -7.793 1.00 91.62 85 VAL A N 1
ATOM 663 C CA . VAL A 1 85 ? -4.314 -3.660 -7.909 1.00 91.62 85 VAL A CA 1
ATOM 664 C C . VAL A 1 85 ? -4.967 -3.420 -6.556 1.00 91.62 85 VAL A C 1
ATOM 666 O O . VAL A 1 85 ? -4.724 -4.172 -5.619 1.00 91.62 85 VAL A O 1
ATOM 669 N N . ALA A 1 86 ? -5.771 -2.365 -6.438 1.00 92.56 86 ALA A N 1
ATOM 670 C CA . ALA A 1 86 ? -6.388 -1.957 -5.180 1.00 92.56 86 ALA A CA 1
ATOM 671 C C . ALA A 1 86 ? -7.899 -2.197 -5.222 1.00 92.56 86 ALA A C 1
ATOM 673 O O . ALA A 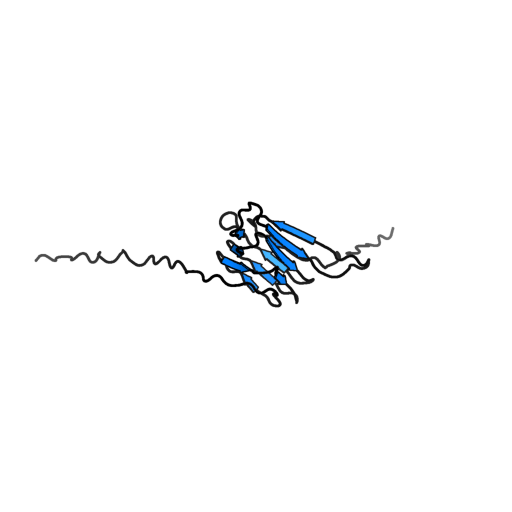1 86 ? -8.619 -1.539 -5.966 1.00 92.56 86 ALA A O 1
ATOM 674 N N . SER A 1 87 ? -8.389 -3.130 -4.413 1.00 91.44 87 SER A N 1
ATOM 675 C CA . SER A 1 87 ? -9.787 -3.572 -4.418 1.00 91.44 87 SER A CA 1
ATOM 676 C C . SER A 1 87 ? -10.547 -3.044 -3.206 1.00 91.44 87 SER A C 1
ATOM 678 O O . SER A 1 87 ? -11.021 -3.827 -2.398 1.00 91.44 87 SER A O 1
ATOM 680 N N . GLY A 1 88 ? -10.630 -1.721 -3.044 1.00 88.38 88 GLY A N 1
ATOM 681 C CA . GLY A 1 88 ? -11.421 -1.112 -1.969 1.00 88.38 88 GLY A CA 1
ATOM 682 C C . GLY A 1 88 ? -12.930 -1.224 -2.204 1.00 88.38 88 GLY A C 1
ATOM 683 O O . GLY A 1 88 ? -13.368 -1.341 -3.350 1.00 88.38 88 GLY A O 1
ATOM 684 N N . SER A 1 89 ? -13.714 -1.154 -1.127 1.00 88.31 89 SER A N 1
ATOM 685 C CA . SER A 1 89 ? -15.181 -1.100 -1.175 1.00 88.31 89 SER A CA 1
ATOM 686 C C . SER A 1 89 ? -15.717 0.082 -0.361 1.00 88.31 89 SER A C 1
ATOM 688 O O . SER A 1 89 ? -15.002 0.661 0.458 1.00 88.31 89 SER A O 1
ATOM 690 N N . TYR A 1 90 ? -16.984 0.452 -0.562 1.00 88.25 90 TYR A N 1
ATOM 691 C CA . TYR A 1 90 ? -17.628 1.491 0.250 1.00 88.25 90 TYR A CA 1
ATOM 692 C C . TYR A 1 90 ? -17.714 1.085 1.730 1.00 88.25 90 TYR A C 1
ATOM 694 O O . TYR A 1 90 ? -17.539 1.915 2.618 1.00 88.25 90 TYR A O 1
ATOM 702 N N . GLN A 1 91 ? -17.961 -0.202 1.999 1.00 91.00 91 GLN A N 1
ATOM 703 C CA . GLN A 1 91 ? -18.025 -0.752 3.353 1.00 91.00 91 GLN A CA 1
ATOM 704 C C . GLN A 1 91 ? -16.635 -0.851 3.990 1.00 91.00 91 GLN A C 1
ATOM 706 O O . GLN A 1 91 ? -16.489 -0.560 5.175 1.00 91.00 91 GLN A O 1
ATOM 711 N N . ASN A 1 92 ? -15.628 -1.237 3.204 1.00 91.75 92 ASN A N 1
ATOM 712 C CA . ASN A 1 92 ? -14.255 -1.437 3.655 1.00 91.75 92 ASN A CA 1
ATOM 713 C C . ASN A 1 92 ? -13.287 -0.672 2.730 1.00 91.75 92 ASN A C 1
ATOM 715 O O . ASN A 1 92 ? -12.625 -1.267 1.867 1.00 91.75 92 ASN A O 1
ATOM 719 N N . PRO A 1 93 ? -13.187 0.661 2.874 1.00 92.94 93 PRO A N 1
ATOM 720 C CA . PRO A 1 93 ? -12.278 1.449 2.056 1.00 92.94 93 PRO A CA 1
ATOM 721 C C . PRO A 1 93 ? -10.819 1.141 2.393 1.00 92.94 93 PRO A C 1
ATOM 723 O O . PRO A 1 93 ? -10.471 0.884 3.546 1.00 92.94 93 PRO A O 1
ATOM 726 N N . ILE A 1 94 ? -9.942 1.258 1.397 1.00 93.94 94 ILE A N 1
ATOM 727 C CA . ILE A 1 94 ? -8.497 1.322 1.642 1.00 93.94 94 ILE A CA 1
ATOM 728 C C . ILE A 1 94 ? -8.161 2.753 2.070 1.00 93.94 94 ILE A C 1
ATOM 730 O O . ILE A 1 94 ? -8.553 3.711 1.393 1.00 93.94 94 ILE A O 1
ATOM 734 N N . SER A 1 95 ? -7.449 2.911 3.187 1.00 93.56 95 SER A N 1
ATOM 735 C CA . SER A 1 95 ? -7.230 4.222 3.815 1.00 93.56 95 SER A CA 1
ATOM 736 C C . SER A 1 95 ? -5.842 4.382 4.440 1.00 93.56 95 SER A C 1
ATOM 738 O O . SER A 1 95 ? -5.084 3.420 4.578 1.00 93.56 95 SER A O 1
ATOM 740 N N . VAL A 1 96 ? -5.505 5.619 4.814 1.00 94.75 96 VAL A N 1
ATOM 741 C CA . VAL A 1 96 ? -4.271 5.963 5.532 1.00 94.75 96 VAL A CA 1
ATOM 742 C C . VAL A 1 96 ? -4.625 6.662 6.844 1.00 94.75 96 VAL A C 1
ATOM 744 O O . VAL A 1 96 ? -5.394 7.624 6.853 1.00 94.75 96 VAL A O 1
ATOM 747 N N . ILE A 1 97 ? -4.026 6.204 7.943 1.00 92.81 97 ILE A N 1
ATOM 748 C CA . ILE A 1 97 ? -4.175 6.772 9.286 1.00 92.81 97 ILE A CA 1
ATOM 749 C C . ILE A 1 97 ? -2.827 7.306 9.766 1.00 92.81 97 ILE A C 1
ATOM 751 O O . ILE A 1 97 ? -1.779 6.670 9.609 1.00 92.81 97 ILE A O 1
ATOM 755 N N . THR A 1 98 ? -2.864 8.476 10.397 1.00 91.06 98 THR A N 1
ATOM 756 C CA . THR A 1 98 ? -1.698 9.126 10.987 1.00 91.06 98 THR A CA 1
ATOM 757 C C . THR A 1 98 ? -2.048 9.756 12.329 1.00 91.06 98 THR A C 1
ATOM 759 O O . THR A 1 98 ? -3.200 10.107 12.565 1.00 91.06 98 THR A O 1
ATOM 762 N N . ASP A 1 99 ? -1.044 9.924 13.190 1.00 88.38 99 ASP A N 1
ATOM 763 C CA . ASP A 1 99 ? -1.200 10.625 14.469 1.00 88.38 99 ASP A CA 1
ATOM 764 C C . ASP A 1 99 ? -1.065 12.151 14.289 1.00 88.38 99 ASP A C 1
ATOM 766 O O . ASP A 1 99 ? -1.308 12.929 15.213 1.00 88.38 99 ASP A O 1
ATOM 770 N N . LYS A 1 100 ? -0.686 12.610 13.087 1.00 83.31 100 LYS A N 1
ATOM 771 C CA . LYS A 1 100 ? -0.752 14.029 12.737 1.00 83.31 100 LYS A CA 1
ATOM 772 C C . LYS A 1 100 ? -2.205 14.483 12.667 1.00 83.31 100 LYS A C 1
ATOM 774 O O . LYS A 1 100 ? -3.013 13.883 11.971 1.00 83.31 100 LYS A O 1
ATOM 779 N N . ASN A 1 101 ? -2.494 15.619 13.293 1.00 76.31 101 ASN A N 1
ATOM 780 C CA . ASN A 1 101 ? -3.768 16.308 13.130 1.00 76.31 101 ASN A CA 1
ATOM 781 C C . ASN A 1 101 ? -3.851 16.915 11.716 1.00 76.31 101 ASN A C 1
ATOM 783 O O . ASN A 1 101 ? -3.430 18.052 11.487 1.00 76.31 101 ASN A O 1
ATOM 787 N N . THR A 1 102 ? -4.271 16.113 10.738 1.00 76.00 102 THR A N 1
ATOM 788 C CA . THR A 1 102 ? -4.443 16.537 9.350 1.00 76.00 102 THR A CA 1
ATOM 789 C C . THR A 1 102 ? -5.584 15.785 8.682 1.00 76.00 102 THR A C 1
ATOM 791 O O . THR A 1 102 ? -5.650 14.562 8.732 1.00 76.00 102 THR A O 1
ATOM 794 N N . ASP A 1 103 ? -6.437 16.527 7.980 1.00 69.38 103 ASP A N 1
ATOM 795 C CA . ASP A 1 103 ? -7.585 15.972 7.251 1.00 69.38 103 ASP A CA 1
ATOM 796 C C . ASP A 1 103 ? -7.214 15.468 5.845 1.00 69.38 103 ASP A C 1
ATOM 798 O O . ASP A 1 103 ? -8.082 15.143 5.036 1.00 69.38 103 ASP A O 1
ATOM 802 N N . ARG A 1 104 ? -5.919 15.468 5.499 1.00 76.44 104 ARG A N 1
ATOM 803 C CA . ARG A 1 104 ? -5.429 15.265 4.126 1.00 76.44 104 ARG A CA 1
ATOM 804 C C . ARG A 1 104 ? -4.526 14.049 4.002 1.00 76.44 104 ARG A C 1
ATOM 806 O O . ARG A 1 104 ? -3.395 14.149 3.526 1.00 76.44 104 ARG A O 1
ATOM 813 N N . SER A 1 105 ? -5.038 12.899 4.419 1.00 87.00 105 SER A N 1
ATOM 814 C CA . SER A 1 105 ? -4.370 11.636 4.142 1.00 87.00 105 SER A CA 1
ATOM 815 C C . SER A 1 105 ? -4.509 11.254 2.672 1.00 87.00 105 SER A C 1
ATOM 817 O O . SER A 1 105 ? -5.598 11.368 2.113 1.00 87.00 105 SER A O 1
ATOM 819 N N . THR A 1 106 ? -3.422 10.804 2.042 1.00 90.56 106 THR A N 1
ATOM 820 C CA . THR A 1 106 ? -3.431 10.464 0.612 1.00 90.56 106 THR A CA 1
ATOM 821 C C . THR A 1 106 ? -2.687 9.175 0.282 1.00 90.56 106 THR A C 1
ATOM 823 O O . THR A 1 106 ? -1.619 8.873 0.809 1.00 90.56 106 THR A O 1
ATOM 826 N N . ILE A 1 107 ? -3.253 8.423 -0.650 1.00 91.25 107 ILE A N 1
ATOM 827 C CA . ILE A 1 107 ? -2.650 7.279 -1.318 1.00 91.25 107 ILE A CA 1
ATOM 828 C C . ILE A 1 107 ? -2.313 7.740 -2.727 1.00 91.25 107 ILE A C 1
ATOM 830 O O . ILE A 1 107 ? -3.211 8.045 -3.511 1.00 91.25 107 ILE A O 1
ATOM 834 N N . THR A 1 108 ? -1.028 7.800 -3.047 1.00 90.56 108 THR A N 1
ATOM 835 C CA . THR A 1 108 ? -0.555 8.178 -4.376 1.00 90.56 108 THR A CA 1
ATOM 836 C C . THR A 1 108 ? 0.075 6.972 -5.056 1.00 90.56 108 THR A C 1
ATOM 838 O O . THR A 1 108 ? 0.875 6.267 -4.448 1.00 90.56 108 THR A O 1
ATOM 841 N N . VAL A 1 109 ? -0.249 6.745 -6.323 1.00 89.25 109 VAL A N 1
ATOM 842 C CA . VAL A 1 109 ? 0.444 5.778 -7.178 1.00 89.25 109 VAL A CA 1
ATOM 843 C C . VAL A 1 109 ? 1.049 6.534 -8.345 1.00 89.25 109 VAL A C 1
ATOM 845 O O . VAL A 1 109 ? 0.339 7.237 -9.061 1.00 89.25 109 VAL A O 1
ATOM 848 N N . THR A 1 110 ? 2.361 6.415 -8.510 1.00 85.50 110 THR A N 1
ATOM 849 C CA . THR A 1 110 ? 3.142 7.167 -9.489 1.00 85.50 110 THR A CA 1
ATOM 850 C C . THR A 1 110 ? 3.965 6.208 -10.340 1.00 85.50 110 THR A C 1
ATOM 852 O O . THR A 1 110 ? 4.741 5.417 -9.803 1.00 85.50 110 THR A O 1
ATOM 855 N N . SER A 1 111 ? 3.829 6.284 -11.665 1.00 83.31 111 SER A N 1
ATOM 856 C CA . SER A 1 111 ? 4.728 5.578 -12.579 1.00 83.31 111 SER A CA 1
ATOM 857 C C . SER A 1 111 ? 6.111 6.227 -12.587 1.00 83.31 111 SER A C 1
ATOM 859 O O . SER A 1 111 ? 6.234 7.451 -12.590 1.00 83.31 111 SER A O 1
ATOM 861 N N . ILE A 1 112 ? 7.162 5.405 -12.595 1.00 76.44 112 ILE A N 1
ATOM 862 C CA . ILE A 1 112 ? 8.559 5.882 -12.589 1.00 76.44 112 ILE A CA 1
ATOM 863 C C . ILE A 1 112 ? 9.359 5.487 -13.836 1.00 76.44 112 ILE A C 1
ATOM 865 O O . ILE A 1 112 ? 10.570 5.685 -13.876 1.00 76.44 112 ILE A O 1
ATOM 869 N N . SER A 1 113 ? 8.734 4.910 -14.862 1.00 66.94 113 SER A N 1
ATOM 870 C CA . SER A 1 113 ? 9.497 4.274 -15.936 1.00 66.94 113 SER A CA 1
ATOM 871 C C . SER A 1 113 ? 9.906 5.188 -17.085 1.00 66.94 113 SER A C 1
ATOM 873 O O . SER A 1 113 ? 9.108 5.969 -17.583 1.00 66.94 113 SER A O 1
ATOM 875 N N . GLY A 1 114 ? 11.155 4.965 -17.517 1.00 57.62 114 GLY A N 1
ATOM 876 C CA . GLY A 1 114 ? 11.677 5.034 -18.885 1.00 57.62 114 GLY A CA 1
ATOM 877 C C . GLY A 1 114 ? 11.280 6.236 -19.730 1.00 57.62 114 GLY A C 1
ATOM 878 O O . GLY A 1 114 ? 10.150 6.334 -20.177 1.00 57.62 114 GLY A O 1
ATOM 879 N N . LYS A 1 115 ? 12.250 7.096 -20.042 1.00 52.78 115 LYS A N 1
ATOM 880 C CA . LYS A 1 115 ? 12.112 8.125 -21.077 1.00 52.78 115 LYS A CA 1
ATOM 881 C C . LYS A 1 115 ? 11.461 7.545 -22.346 1.00 52.78 115 LYS A C 1
ATOM 883 O O . LYS A 1 115 ? 11.895 6.503 -22.828 1.00 52.78 115 LYS A O 1
ATOM 888 N N . ASP A 1 116 ? 10.445 8.222 -22.872 1.00 53.06 116 ASP A N 1
ATOM 889 C CA . ASP A 1 116 ? 9.892 7.975 -24.199 1.00 53.06 116 ASP A CA 1
ATOM 890 C C . ASP A 1 116 ? 10.970 8.200 -25.276 1.00 53.06 116 ASP A C 1
ATOM 892 O O . ASP A 1 116 ? 12.096 8.622 -24.992 1.00 53.06 116 ASP A O 1
ATOM 896 N N . MET A 1 117 ? 10.632 7.940 -26.540 1.00 51.16 117 MET A N 1
ATOM 897 C CA . MET A 1 117 ? 11.549 8.154 -27.669 1.00 51.16 117 MET A CA 1
ATOM 898 C C . MET A 1 117 ? 12.032 9.615 -27.799 1.00 51.16 117 MET A C 1
ATOM 900 O O . MET A 1 117 ? 13.023 9.863 -28.482 1.00 51.16 117 MET A O 1
ATOM 904 N N . ASN A 1 118 ? 11.376 10.565 -27.120 1.00 61.06 118 ASN A N 1
ATOM 905 C CA . ASN A 1 118 ? 11.728 11.984 -27.062 1.00 61.06 118 ASN A CA 1
ATOM 906 C C . ASN A 1 118 ? 12.491 12.368 -25.780 1.00 61.06 118 ASN A C 1
ATOM 908 O O . ASN A 1 118 ? 12.800 13.542 -25.572 1.00 61.06 118 ASN A O 1
ATOM 912 N N . GLY A 1 119 ? 12.806 11.415 -24.900 1.00 56.09 119 GLY A N 1
ATOM 913 C CA . GLY A 1 119 ? 13.509 11.686 -23.652 1.00 56.09 119 GLY A CA 1
ATOM 914 C C . GLY A 1 119 ? 12.615 12.022 -22.443 1.00 56.09 119 GLY A C 1
ATOM 915 O O . GLY A 1 119 ? 13.168 12.304 -21.376 1.00 56.09 119 GLY A O 1
ATOM 916 N N . SER A 1 120 ? 11.284 11.987 -22.573 1.00 55.56 120 SER A N 1
ATOM 917 C CA . SER A 1 120 ? 10.295 12.271 -21.516 1.00 55.56 120 SER A CA 1
ATOM 918 C C . SER A 1 120 ? 9.683 10.991 -20.962 1.00 55.56 120 SER A C 1
ATOM 920 O O . SER A 1 120 ? 9.051 10.240 -21.686 1.00 55.56 120 SER A O 1
ATOM 922 N N . ALA A 1 121 ? 9.839 10.708 -19.671 1.00 55.78 121 ALA A N 1
ATOM 923 C CA . ALA A 1 121 ? 9.174 9.545 -19.080 1.00 55.78 121 ALA A CA 1
ATOM 924 C C . ALA A 1 121 ? 7.641 9.732 -19.141 1.00 55.78 121 ALA A C 1
ATOM 926 O O . ALA A 1 121 ? 7.177 10.795 -18.715 1.00 55.78 121 ALA A O 1
ATOM 927 N N . PRO A 1 122 ? 6.844 8.759 -19.635 1.00 55.66 122 PRO A N 1
ATOM 928 C CA . PRO A 1 122 ? 5.397 8.795 -19.481 1.00 55.66 122 PRO A CA 1
ATOM 929 C C . PRO A 1 122 ? 5.069 8.762 -17.981 1.00 55.66 122 PRO A C 1
ATOM 931 O O . PRO A 1 122 ? 5.096 7.728 -17.309 1.00 55.66 122 PRO A O 1
ATOM 934 N N . PHE A 1 123 ? 4.815 9.950 -17.438 1.00 66.81 123 PHE A N 1
ATOM 935 C CA . PHE A 1 123 ? 4.557 10.164 -16.024 1.00 66.81 123 PHE A CA 1
ATOM 936 C C . PHE A 1 123 ? 3.049 10.179 -15.786 1.00 66.81 123 PHE A C 1
ATOM 938 O O . PHE A 1 123 ? 2.341 11.090 -16.212 1.00 66.81 123 PHE A O 1
ATOM 945 N N . SER A 1 124 ? 2.560 9.163 -15.088 1.00 74.12 124 SER A N 1
ATOM 946 C CA . SER A 1 124 ? 1.188 9.071 -14.604 1.00 74.12 124 SER A CA 1
ATOM 947 C C . SER A 1 124 ? 1.222 9.069 -13.081 1.00 74.12 124 SER A C 1
ATOM 949 O O . SER A 1 124 ? 2.036 8.382 -12.461 1.00 74.12 124 SER A O 1
ATOM 951 N N . SER A 1 125 ? 0.372 9.885 -12.466 1.00 83.62 125 SER A N 1
ATOM 952 C CA . SER A 1 125 ? 0.256 9.961 -11.015 1.00 83.62 125 SER A CA 1
ATOM 953 C C . SER A 1 125 ? -1.207 10.092 -10.634 1.00 83.62 125 SER A C 1
ATOM 955 O O . SER A 1 125 ? -1.896 11.008 -11.083 1.00 83.62 125 SER A O 1
ATOM 957 N N . TYR A 1 126 ? -1.672 9.169 -9.803 1.00 84.94 126 TYR A N 1
ATOM 958 C CA . TYR A 1 126 ? -3.040 9.113 -9.310 1.00 84.94 126 TYR A CA 1
ATOM 959 C C . TYR A 1 126 ? -3.016 9.277 -7.799 1.00 84.94 126 TYR A C 1
ATOM 961 O O . TYR A 1 126 ? -2.203 8.647 -7.129 1.00 84.94 126 TYR A O 1
ATOM 969 N N . SER A 1 127 ? -3.881 10.132 -7.254 1.00 88.69 127 SER A N 1
ATOM 970 C CA . SER A 1 127 ? -3.959 10.389 -5.813 1.00 88.69 127 SER A CA 1
ATOM 971 C C . SER A 1 127 ? -5.382 10.223 -5.302 1.00 88.69 127 SER A C 1
ATOM 973 O O . SER A 1 127 ? -6.328 10.729 -5.901 1.00 88.69 127 SER A O 1
ATOM 975 N N . TYR A 1 128 ? -5.510 9.538 -4.171 1.00 88.25 128 TYR A N 1
ATOM 976 C CA . TYR A 1 128 ? -6.772 9.156 -3.550 1.00 88.25 128 TYR A CA 1
ATOM 977 C C . TYR A 1 128 ? -6.745 9.522 -2.072 1.00 88.25 128 TYR A C 1
ATOM 979 O O . TYR A 1 128 ? -5.757 9.250 -1.400 1.00 88.25 128 TYR A O 1
ATOM 987 N N . ASN A 1 129 ? -7.829 10.073 -1.528 1.00 88.56 129 ASN A N 1
ATOM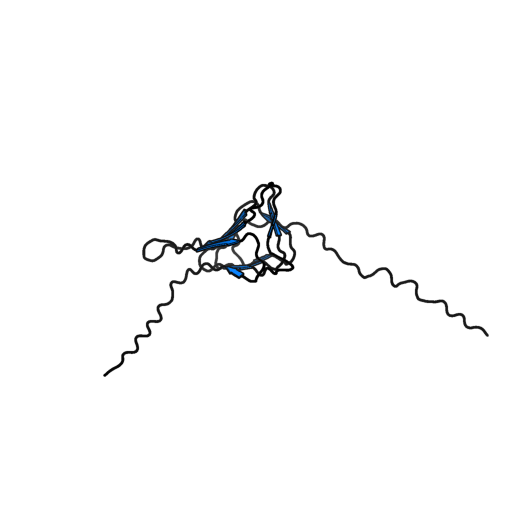 988 C CA . ASN A 1 129 ? -7.950 10.224 -0.069 1.00 88.56 129 ASN A CA 1
ATOM 989 C C . ASN A 1 129 ? -8.256 8.871 0.599 1.00 88.56 129 ASN A C 1
ATOM 991 O O . ASN A 1 129 ? -7.775 8.558 1.684 1.00 88.56 129 ASN A O 1
ATOM 995 N N . LYS A 1 130 ? -9.060 8.063 -0.095 1.00 86.75 130 LYS A N 1
ATOM 996 C CA . LYS A 1 130 ? -9.409 6.672 0.198 1.00 86.75 130 LYS A CA 1
ATOM 997 C C . LYS A 1 130 ? -9.785 5.984 -1.113 1.00 86.75 130 LYS A C 1
ATOM 999 O O . LYS A 1 130 ? -10.173 6.666 -2.064 1.00 86.75 130 LYS A O 1
ATOM 1004 N N . ILE A 1 131 ? -9.685 4.662 -1.164 1.00 84.06 131 ILE A N 1
ATOM 1005 C CA . ILE A 1 131 ? -10.112 3.870 -2.325 1.00 84.06 131 ILE A CA 1
ATOM 1006 C C . ILE A 1 131 ? -11.341 3.066 -1.905 1.00 84.06 131 ILE A C 1
ATOM 1008 O O . ILE A 1 131 ? -11.241 2.180 -1.062 1.00 84.06 131 ILE A O 1
ATOM 1012 N N . GLU A 1 132 ? -12.495 3.409 -2.477 1.00 86.69 132 GLU A N 1
ATOM 1013 C CA . GLU A 1 132 ? -13.806 2.797 -2.187 1.00 86.69 132 GLU A CA 1
ATOM 1014 C C . GLU A 1 132 ? -14.309 1.888 -3.311 1.00 86.69 132 GLU A C 1
ATOM 1016 O O . GLU A 1 132 ? -15.334 1.237 -3.153 1.00 86.69 132 GLU A O 1
ATOM 1021 N N . ASN A 1 133 ? -13.610 1.859 -4.447 1.00 75.75 133 ASN A N 1
ATOM 1022 C CA . ASN A 1 133 ? -13.964 1.044 -5.602 1.00 75.75 133 ASN A CA 1
ATOM 1023 C C . ASN A 1 133 ? -12.731 0.286 -6.105 1.00 75.75 133 ASN A C 1
ATOM 1025 O O . ASN A 1 133 ? -11.621 0.835 -6.046 1.00 75.75 133 ASN A O 1
ATOM 1029 N N . PRO A 1 134 ? -12.904 -0.921 -6.675 1.00 64.81 134 PRO A N 1
ATOM 1030 C CA . PRO A 1 134 ? -11.815 -1.637 -7.316 1.00 64.81 134 PRO A CA 1
ATOM 1031 C C . PRO A 1 134 ? -11.160 -0.784 -8.399 1.00 64.81 134 PRO A C 1
ATOM 1033 O O . PRO A 1 134 ? -11.804 -0.349 -9.351 1.00 64.81 134 PRO A O 1
ATOM 1036 N N . THR A 1 135 ? -9.871 -0.523 -8.227 1.00 69.00 135 THR A N 1
ATOM 1037 C CA . THR A 1 135 ? -9.077 0.345 -9.087 1.00 69.00 135 THR A CA 1
ATOM 1038 C C . THR A 1 135 ? -7.789 -0.379 -9.456 1.00 69.00 135 THR A C 1
ATOM 1040 O O . THR A 1 135 ? -7.011 -0.795 -8.595 1.00 69.00 135 THR A O 1
ATOM 1043 N N . ILE A 1 136 ? -7.551 -0.525 -10.757 1.00 62.78 136 ILE A N 1
ATOM 1044 C CA . ILE A 1 136 ? -6.282 -1.021 -11.284 1.00 62.78 136 ILE A CA 1
ATOM 1045 C C . ILE A 1 136 ? -5.410 0.198 -11.579 1.00 62.78 136 ILE A C 1
ATOM 1047 O O . ILE A 1 136 ? -5.755 1.018 -12.429 1.00 62.78 136 ILE A O 1
ATOM 1051 N N . LEU A 1 137 ? -4.289 0.321 -10.872 1.00 65.12 137 LEU A N 1
ATOM 1052 C CA . LEU A 1 137 ? -3.334 1.413 -11.027 1.00 65.12 137 LEU A CA 1
ATOM 1053 C C . LEU A 1 137 ? -2.079 0.854 -11.683 1.00 65.12 137 LEU A C 1
ATOM 1055 O O . LEU A 1 137 ? -1.265 0.156 -11.074 1.00 65.12 137 LEU A O 1
ATOM 1059 N N . ILE A 1 138 ? -1.979 1.117 -12.979 1.00 58.53 138 ILE A N 1
ATOM 1060 C CA . ILE A 1 138 ? -0.942 0.578 -13.850 1.00 58.53 138 ILE A CA 1
ATOM 1061 C C . ILE A 1 138 ? -0.007 1.683 -14.299 1.00 58.53 138 ILE A C 1
ATOM 1063 O O . ILE A 1 138 ? -0.435 2.766 -14.685 1.00 58.53 138 ILE A O 1
ATOM 1067 N N . ASN A 1 139 ? 1.279 1.356 -14.320 1.00 54.88 139 ASN A N 1
ATOM 1068 C CA . ASN A 1 139 ? 2.216 2.061 -15.164 1.00 54.88 139 ASN A CA 1
ATOM 1069 C C . ASN A 1 139 ? 2.036 1.541 -16.602 1.00 54.88 139 ASN A C 1
ATOM 1071 O O . ASN A 1 139 ? 2.514 0.454 -16.942 1.00 54.88 139 ASN A O 1
ATOM 1075 N N . THR A 1 140 ? 1.302 2.275 -17.441 1.00 46.84 140 THR A N 1
ATOM 1076 C CA . THR A 1 140 ? 1.188 1.970 -18.875 1.00 46.84 140 THR A CA 1
ATOM 1077 C C . THR A 1 140 ? 2.451 2.422 -19.593 1.00 46.84 140 THR A C 1
ATOM 1079 O O . THR A 1 140 ? 2.464 3.429 -20.293 1.00 46.84 140 THR A O 1
ATOM 1082 N N . ASN A 1 141 ? 3.532 1.672 -19.426 1.00 47.81 141 ASN A N 1
ATOM 1083 C CA . ASN A 1 141 ? 4.758 1.915 -20.177 1.00 47.81 141 ASN A CA 1
ATOM 1084 C C . ASN A 1 141 ? 4.707 1.342 -21.606 1.00 47.81 141 ASN A C 1
ATOM 1086 O O . ASN A 1 141 ? 5.693 1.363 -22.337 1.00 47.81 141 ASN A O 1
ATOM 1090 N N . THR A 1 142 ? 3.563 0.805 -22.023 1.00 42.75 142 THR A N 1
ATOM 1091 C CA . THR A 1 142 ? 3.307 0.479 -23.420 1.00 42.75 142 THR A CA 1
ATOM 1092 C C . THR A 1 142 ? 2.890 1.753 -24.136 1.00 42.75 142 THR A C 1
ATOM 1094 O O . THR A 1 142 ? 1.772 2.235 -23.945 1.00 42.75 142 THR A O 1
ATOM 1097 N N . ALA A 1 143 ? 3.782 2.274 -24.986 1.00 40.25 143 ALA A N 1
ATOM 1098 C CA . ALA A 1 143 ? 3.362 3.101 -26.111 1.00 40.25 143 ALA A CA 1
ATOM 1099 C C . ALA A 1 143 ? 2.123 2.441 -26.740 1.00 40.25 143 ALA A C 1
ATOM 1101 O O . ALA A 1 143 ? 2.123 1.210 -26.866 1.00 40.25 143 ALA A O 1
ATOM 1102 N N . PRO A 1 144 ? 1.062 3.196 -27.083 1.00 36.06 144 PRO A N 1
ATOM 1103 C CA . PRO A 1 144 ? -0.070 2.604 -27.773 1.00 36.06 144 PRO A CA 1
ATOM 1104 C C . PRO A 1 144 ? 0.489 1.887 -28.996 1.00 36.06 144 PRO A C 1
ATOM 1106 O O . PRO A 1 144 ? 1.183 2.499 -29.812 1.00 36.06 144 PRO A O 1
ATOM 1109 N N . GLU A 1 145 ? 0.258 0.580 -29.081 1.00 35.56 145 GLU A N 1
ATOM 1110 C CA . GLU A 1 145 ? 0.577 -0.176 -30.277 1.00 35.56 145 GLU A CA 1
ATOM 1111 C C . GLU A 1 145 ? -0.197 0.524 -31.398 1.00 35.56 145 GLU A C 1
ATOM 1113 O O . GLU A 1 145 ? -1.431 0.524 -31.414 1.00 35.56 145 GLU A O 1
ATOM 1118 N N . ARG A 1 146 ? 0.509 1.256 -32.272 1.00 32.00 146 ARG A N 1
ATOM 1119 C CA . ARG A 1 146 ? -0.102 1.789 -33.486 1.00 32.00 146 ARG A CA 1
ATOM 1120 C C . ARG A 1 146 ? -0.522 0.562 -34.275 1.00 32.00 146 ARG A C 1
ATOM 1122 O O . ARG A 1 146 ? 0.284 0.011 -35.018 1.00 32.00 146 ARG A O 1
ATOM 1129 N N . ILE A 1 147 ? -1.778 0.150 -34.136 1.00 34.59 147 ILE A N 1
ATOM 1130 C CA . ILE A 1 147 ? -2.411 -0.704 -35.128 1.00 34.59 147 ILE A CA 1
ATOM 1131 C C . ILE A 1 147 ? -2.501 0.169 -36.376 1.00 34.59 147 ILE A C 1
ATOM 1133 O O . ILE A 1 147 ? -3.432 0.954 -36.558 1.00 34.59 147 ILE A O 1
ATOM 1137 N N . ALA A 1 148 ? -1.462 0.107 -37.206 1.00 36.09 148 ALA A N 1
ATOM 1138 C CA . ALA A 1 148 ? -1.493 0.628 -38.554 1.00 36.09 148 ALA A CA 1
ATOM 1139 C C . ALA A 1 148 ? -2.460 -0.253 -39.349 1.00 36.09 148 ALA A C 1
ATOM 1141 O O . ALA A 1 148 ? -2.059 -1.157 -40.072 1.00 36.09 148 ALA A O 1
ATOM 1142 N N . SER A 1 149 ? -3.757 -0.001 -39.196 1.00 33.34 149 SER A N 1
ATOM 1143 C CA . SER A 1 149 ? -4.752 -0.460 -40.154 1.00 33.34 149 SER A CA 1
ATOM 1144 C C . SER A 1 149 ? -4.704 0.479 -41.356 1.00 33.34 149 SER A C 1
ATOM 1146 O O . SER A 1 149 ? -5.586 1.314 -41.543 1.00 33.34 149 SER A O 1
ATOM 1148 N N . SER A 1 150 ? -3.651 0.378 -42.166 1.00 36.22 150 SER A N 1
ATOM 1149 C CA . SER A 1 150 ? -3.726 0.837 -43.550 1.00 36.22 150 SER A CA 1
ATOM 1150 C C . SER A 1 150 ? -4.288 -0.313 -44.376 1.00 36.22 150 SER A C 1
ATOM 1152 O O . SER A 1 150 ? -3.544 -1.147 -44.887 1.00 36.22 150 SER A O 1
ATOM 1154 N N . VAL A 1 151 ? -5.615 -0.370 -44.480 1.00 40.25 151 VAL A N 1
ATOM 1155 C CA . VAL A 1 151 ? -6.252 -1.034 -45.617 1.00 40.25 151 VAL A CA 1
ATOM 1156 C C . VAL A 1 151 ? -5.911 -0.173 -46.831 1.00 40.25 151 VAL A C 1
ATOM 1158 O O . VAL A 1 151 ? -6.345 0.974 -46.921 1.00 40.25 151 VAL A O 1
ATOM 1161 N N . SER A 1 152 ? -5.070 -0.700 -47.721 1.00 41.34 152 SER A N 1
ATOM 1162 C CA . SER A 1 152 ? -4.959 -0.196 -49.087 1.00 41.34 152 SER A CA 1
ATOM 1163 C C . SER A 1 152 ? -6.296 -0.509 -49.758 1.00 41.34 152 SER A C 1
ATOM 1165 O O . SER A 1 152 ? -6.702 -1.664 -49.865 1.00 41.34 152 SER A O 1
ATOM 1167 N N . GLY A 1 153 ? -7.043 0.543 -50.080 1.00 41.56 153 GLY A N 1
ATOM 1168 C CA . GLY A 1 153 ? -8.176 0.458 -50.984 1.00 41.56 153 GLY A CA 1
ATOM 1169 C C . GLY A 1 153 ? -7.666 0.803 -52.370 1.00 41.56 153 GLY A C 1
ATOM 1170 O O . GLY A 1 153 ? -7.363 1.967 -52.623 1.00 41.56 153 GLY A O 1
ATOM 1171 N N . ASP A 1 154 ? -7.539 -0.206 -53.223 1.00 49.88 154 ASP A N 1
ATOM 1172 C CA . ASP A 1 154 ? -7.420 -0.005 -54.662 1.00 49.88 154 ASP A CA 1
ATOM 1173 C C . ASP A 1 154 ? -8.778 0.489 -55.187 1.00 49.88 154 ASP A C 1
ATOM 1175 O O . ASP A 1 154 ? -9.798 -0.185 -55.015 1.00 49.88 154 ASP A O 1
ATOM 1179 N N . PHE A 1 155 ? -8.784 1.667 -55.812 1.00 51.25 155 PHE A N 1
ATOM 1180 C CA . PHE A 1 155 ? -9.817 2.117 -56.746 1.00 51.25 155 PHE A CA 1
ATOM 1181 C C . PHE A 1 155 ? -9.136 2.595 -58.025 1.00 51.25 155 PHE A C 1
ATOM 1183 O O . PHE A 1 155 ? -8.128 3.331 -57.906 1.00 51.25 155 PHE A O 1
#

pLDDT: mean 75.71, std 20.18, range [32.0, 96.38]

Radius of gyration: 24.68 Å; chains: 1; bounding box: 57×61×94 Å